Protein AF-A0A1V3WRN0-F1 (afdb_monomer)

Nearest PDB structures (foldseek):
  6uuj-assembly2_F  TM=9.733E-01  e=3.915E-22  Mycobacterium marinum M
  4rcl-assembly1_A  TM=9.307E-01  e=2.795E-20  Mycolicibacterium smegmatis MC2 155
  4l4w-assembly1_A  TM=9.655E-01  e=9.878E-20  Mycolicibacterium smegmatis MC2 155
  4rcl-assemb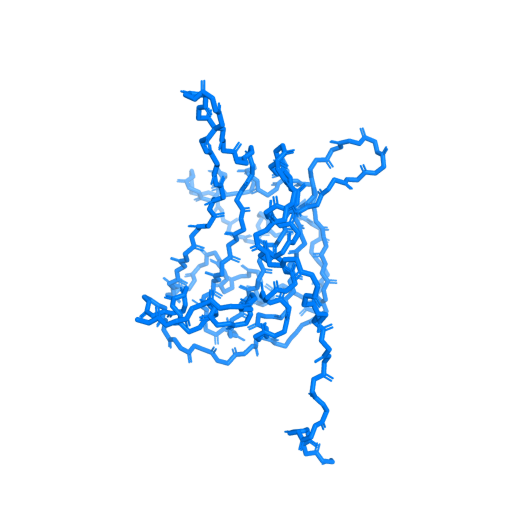ly2_B  TM=9.492E-01  e=1.334E-19  Mycolicibacterium smegmatis MC2 155
  4w4j-assembly2_B  TM=9.330E-01  e=6.763E-19  Mycolicibacterium smegmatis MC2 155

Solvent-accessible surface area (backbone atoms only — not comparable to full-atom values): 9434 Å² total; per-residue (Å²): 136,88,74,81,49,60,58,60,47,47,65,63,71,43,66,88,40,79,77,46,59,54,26,86,56,68,69,48,71,45,50,38,70,55,54,53,52,42,53,50,41,47,76,74,65,48,61,65,68,66,45,46,63,73,65,67,62,56,78,74,33,43,66,50,54,47,19,68,75,74,46,78,61,34,69,46,79,45,69,45,70,52,72,57,98,86,46,75,48,64,40,97,62,53,36,34,44,36,25,24,82,59,18,12,35,26,36,37,67,45,71,46,99,88,66,49,53,28,34,33,42,36,48,35,37,66,64,54,49,22,51,46,51,52,56,50,40,43,66,38,99,78,39,65,94,53,83,91,70,74,95,68,89,81,72,90,81,69,84,132

Mean predicted aligned error: 5.58 Å

Foldseek 3Di:
DDDQALLVCLCVQCVQFPPFAWFDFDKDKDFVVLVVVLLVCVVVPHDNVVSVVSRVDDPRCVVVVCQQRPFDKDKDWAKDWDADPNDIDIQPGTWMWMQGPRTIWTWAWDADPVRTIMTMIGTPDSLVSSVSVLVNCCSYPVRGPNPPDDSDDDPPPDDD

Organism: Mycobacterium kansasii (NCBI:txid1768)

Structure (mmCIF, N/CA/C/O backbone):
data_AF-A0A1V3WRN0-F1
#
_entry.id   AF-A0A1V3WRN0-F1
#
loop_
_atom_site.group_PDB
_atom_site.id
_atom_site.type_symbol
_atom_site.label_atom_id
_atom_site.label_alt_id
_atom_site.label_comp_id
_atom_site.label_asym_id
_atom_site.label_entity_id
_atom_site.label_seq_id
_atom_site.pdbx_PDB_ins_code
_atom_site.Cartn_x
_atom_site.Cartn_y
_atom_site.Cartn_z
_atom_site.occupancy
_atom_site.B_iso_or_equiv
_atom_site.auth_seq_id
_atom_site.auth_comp_id
_atom_site.auth_asym_id
_atom_site.auth_atom_id
_atom_site.pdbx_PDB_model_num
ATOM 1 N N . MET A 1 1 ? 9.260 -21.293 -9.176 1.00 65.94 1 MET A N 1
ATOM 2 C CA . MET A 1 1 ? 7.969 -20.592 -9.292 1.00 65.94 1 MET A CA 1
ATOM 3 C C . MET A 1 1 ? 8.023 -19.844 -10.601 1.00 65.94 1 MET A C 1
ATOM 5 O O . MET A 1 1 ? 9.020 -19.168 -10.816 1.00 65.94 1 MET A O 1
ATOM 9 N N . ASP A 1 2 ? 7.042 -20.056 -11.468 1.00 82.06 2 ASP A N 1
ATOM 10 C CA . ASP A 1 2 ? 6.920 -19.325 -12.729 1.00 82.06 2 ASP A CA 1
ATOM 11 C C . ASP A 1 2 ? 6.005 -18.117 -12.477 1.00 82.06 2 ASP A C 1
ATOM 13 O O . ASP A 1 2 ? 4.961 -18.280 -11.842 1.00 82.06 2 ASP A O 1
ATOM 17 N N . ILE A 1 3 ? 6.449 -16.914 -12.842 1.00 86.12 3 ILE A N 1
ATOM 18 C CA . ILE A 1 3 ? 5.723 -15.653 -12.625 1.00 86.12 3 ILE A CA 1
ATOM 19 C C . ILE A 1 3 ? 5.683 -14.940 -13.969 1.00 86.12 3 ILE A C 1
ATOM 21 O O . ILE A 1 3 ? 6.638 -14.273 -14.357 1.00 86.12 3 ILE A O 1
ATOM 25 N N . ASP A 1 4 ? 4.571 -15.104 -14.670 1.00 87.44 4 ASP A N 1
ATOM 26 C CA . ASP A 1 4 ? 4.334 -14.615 -16.028 1.00 87.44 4 ASP A CA 1
ATOM 27 C C . ASP A 1 4 ? 3.201 -13.571 -16.106 1.00 87.44 4 ASP A C 1
ATOM 29 O O . ASP A 1 4 ? 2.972 -12.985 -17.166 1.00 87.44 4 ASP A O 1
ATOM 33 N N . ASP A 1 5 ? 2.532 -13.298 -14.980 1.00 87.50 5 ASP A N 1
ATOM 34 C CA . ASP A 1 5 ? 1.444 -12.324 -14.826 1.00 87.50 5 ASP A CA 1
ATOM 35 C C . ASP A 1 5 ? 1.522 -11.606 -13.457 1.00 87.50 5 ASP A C 1
ATOM 37 O O . ASP A 1 5 ? 1.880 -12.236 -12.451 1.00 87.50 5 ASP A O 1
ATOM 41 N N . PRO A 1 6 ? 1.133 -10.315 -13.347 1.00 86.75 6 PRO A N 1
ATOM 42 C CA . PRO A 1 6 ? 1.139 -9.597 -12.069 1.00 86.75 6 PRO A CA 1
ATOM 43 C C . PRO A 1 6 ? 0.344 -10.281 -10.945 1.00 86.75 6 PRO A C 1
ATOM 45 O O . PRO A 1 6 ? 0.677 -10.125 -9.770 1.00 86.75 6 PRO A O 1
ATOM 48 N N . ARG A 1 7 ? -0.695 -11.070 -11.251 1.00 90.50 7 ARG A N 1
ATOM 49 C CA . ARG A 1 7 ? -1.462 -11.818 -10.237 1.00 90.50 7 ARG A CA 1
ATOM 50 C C . ARG A 1 7 ? -0.657 -12.931 -9.600 1.00 90.50 7 ARG A C 1
ATOM 52 O O . ARG A 1 7 ? -0.896 -13.231 -8.431 1.00 90.50 7 ARG A O 1
ATOM 59 N N . ALA A 1 8 ? 0.293 -13.519 -10.324 1.00 92.00 8 ALA A N 1
ATOM 60 C CA . ALA A 1 8 ? 1.160 -14.562 -9.788 1.00 92.00 8 ALA A CA 1
ATOM 61 C C . ALA A 1 8 ? 2.066 -14.032 -8.659 1.00 92.00 8 ALA A C 1
ATOM 63 O O . ALA A 1 8 ? 2.500 -14.807 -7.808 1.00 92.00 8 ALA A O 1
ATOM 64 N N . LEU A 1 9 ? 2.275 -12.709 -8.573 1.00 93.44 9 LEU A N 1
ATOM 65 C CA . LEU A 1 9 ? 2.979 -12.072 -7.456 1.00 93.44 9 LEU A CA 1
ATOM 66 C C . LEU A 1 9 ? 2.132 -11.984 -6.178 1.00 93.44 9 LEU A C 1
ATOM 68 O O . LEU A 1 9 ? 2.692 -11.949 -5.085 1.00 93.44 9 LEU A O 1
ATOM 72 N N . VAL A 1 10 ? 0.798 -11.968 -6.267 1.00 95.06 10 VAL A N 1
ATOM 73 C CA . VAL A 1 10 ? -0.073 -11.707 -5.104 1.00 95.06 10 VAL A CA 1
ATOM 74 C C . VAL A 1 10 ? 0.121 -12.731 -3.972 1.00 95.06 10 VAL A C 1
ATOM 76 O O . VAL A 1 10 ? 0.284 -12.302 -2.826 1.00 95.06 10 VAL A O 1
ATOM 79 N N . PRO A 1 11 ? 0.166 -14.058 -4.225 1.00 94.06 11 PRO A N 1
ATOM 8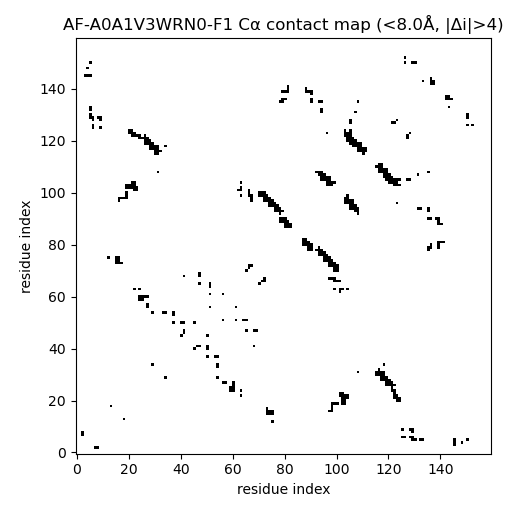0 C CA . PRO A 1 11 ? 0.438 -15.033 -3.168 1.00 94.06 11 PRO A CA 1
ATOM 81 C C . PRO A 1 11 ? 1.835 -14.880 -2.553 1.00 94.06 11 PRO A C 1
ATOM 83 O O . PRO A 1 11 ? 1.997 -15.085 -1.352 1.00 94.06 11 PRO A O 1
ATOM 86 N N . VAL A 1 12 ? 2.830 -14.488 -3.357 1.00 95.94 12 VAL A N 1
ATOM 87 C CA . VAL A 1 12 ? 4.217 -14.279 -2.907 1.00 95.94 12 VAL A CA 1
ATOM 88 C C . VAL A 1 12 ? 4.292 -13.095 -1.956 1.00 95.94 12 VAL A C 1
ATOM 90 O O . VAL A 1 12 ? 4.801 -13.220 -0.847 1.00 95.94 12 VAL A O 1
ATOM 93 N N . LEU A 1 13 ? 3.723 -11.961 -2.360 1.00 95.50 13 LEU A N 1
ATOM 94 C CA . LEU A 1 13 ? 3.690 -10.739 -1.557 1.00 95.50 13 LEU A CA 1
ATOM 95 C C . LEU A 1 13 ? 2.874 -10.922 -0.276 1.00 95.50 13 LEU A C 1
ATOM 97 O O . LEU A 1 13 ? 3.175 -10.327 0.755 1.00 95.50 13 LEU A O 1
ATOM 101 N N . GLY A 1 14 ? 1.850 -11.773 -0.332 1.00 95.12 14 GLY A N 1
ATOM 102 C CA . GLY A 1 14 ? 1.010 -12.084 0.810 1.00 95.12 14 GLY A CA 1
ATOM 103 C C . GLY A 1 14 ? 1.637 -13.036 1.826 1.00 95.12 14 GLY A C 1
ATOM 104 O O . GLY A 1 14 ? 1.103 -13.113 2.925 1.00 95.12 14 GLY A O 1
ATOM 105 N N . VAL A 1 15 ? 2.716 -13.767 1.517 1.00 96.19 15 VAL A N 1
ATOM 106 C CA . VAL A 1 15 ? 3.167 -14.912 2.339 1.00 96.19 15 VAL A CA 1
ATOM 107 C C . VAL A 1 15 ? 3.535 -14.539 3.782 1.00 96.19 15 VAL A C 1
ATOM 109 O O . VAL A 1 15 ? 3.307 -15.325 4.697 1.00 96.19 15 VAL A O 1
ATOM 112 N N . GLY A 1 16 ? 4.067 -13.332 3.995 1.00 95.56 16 GLY A N 1
ATOM 113 C CA . GLY A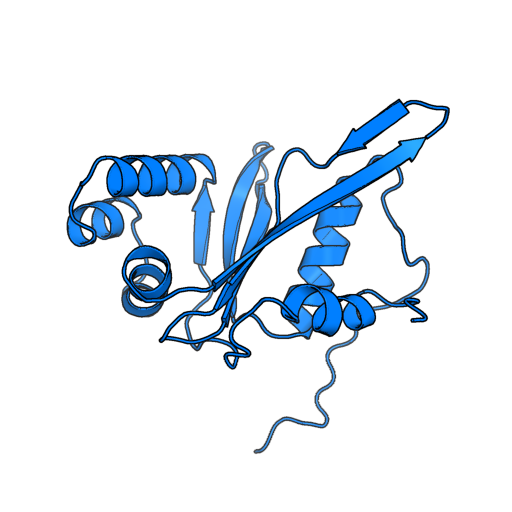 1 16 ? 4.436 -12.816 5.319 1.00 95.56 16 GLY A CA 1
ATOM 114 C C . GLY A 1 16 ? 3.284 -12.165 6.091 1.00 95.56 16 GLY A C 1
ATOM 115 O O . GLY A 1 16 ? 3.484 -11.720 7.220 1.00 95.56 16 GLY A O 1
ATOM 116 N N . LEU A 1 17 ? 2.094 -12.077 5.493 1.00 96.81 17 LEU A N 1
ATOM 117 C CA . LEU A 1 17 ? 0.929 -11.420 6.080 1.00 96.81 17 LEU A CA 1
ATOM 118 C C . LEU A 1 17 ? -0.004 -12.415 6.776 1.00 96.81 17 LEU A C 1
ATOM 120 O O . LEU A 1 17 ? 0.020 -13.623 6.536 1.00 96.81 17 LEU A O 1
ATOM 124 N N . SER A 1 18 ? -0.908 -11.880 7.592 1.00 96.06 18 SER A N 1
ATOM 125 C CA . SER A 1 18 ? -1.875 -12.636 8.398 1.00 96.06 18 SER A CA 1
ATOM 126 C C . SER A 1 18 ? -3.054 -13.247 7.615 1.00 96.06 18 SER A C 1
ATOM 128 O O . SER A 1 18 ? -4.025 -13.679 8.233 1.00 96.06 18 SER A O 1
ATOM 130 N N . GLN A 1 19 ? -2.994 -13.284 6.280 1.00 94.06 19 GLN A N 1
ATOM 131 C CA . GLN A 1 19 ? -4.029 -13.826 5.383 1.00 94.06 19 GLN A CA 1
ATOM 132 C C . GLN A 1 19 ? -5.446 -13.286 5.657 1.00 94.06 19 GLN A C 1
ATOM 134 O O . GLN A 1 19 ? -6.426 -14.034 5.644 1.00 94.06 19 GLN A O 1
ATOM 139 N N . ARG A 1 20 ? -5.582 -11.980 5.920 1.00 96.88 20 ARG A N 1
ATOM 140 C CA . ARG A 1 20 ? -6.899 -11.357 6.137 1.00 96.88 20 ARG A CA 1
ATOM 141 C C . ARG A 1 20 ? -7.685 -11.245 4.818 1.00 96.88 20 ARG A C 1
ATOM 143 O O . ARG A 1 20 ? -7.088 -10.975 3.774 1.00 96.88 20 ARG A O 1
ATOM 150 N N . PRO A 1 21 ? -9.025 -11.405 4.837 1.00 97.31 21 PRO A N 1
ATOM 151 C CA . PRO A 1 21 ? -9.853 -11.091 3.672 1.00 97.31 21 PRO A CA 1
ATOM 152 C C . PRO A 1 21 ? -9.823 -9.579 3.382 1.00 97.31 21 PRO A C 1
ATOM 154 O O . PRO A 1 21 ? -9.557 -8.807 4.306 1.00 97.31 21 PRO A O 1
ATOM 157 N N . PRO A 1 22 ? -10.136 -9.125 2.152 1.00 97.69 22 PRO A N 1
ATOM 158 C CA . PRO A 1 22 ? -10.215 -7.698 1.834 1.00 97.69 22 PRO A CA 1
ATOM 159 C C . PRO A 1 22 ? -11.146 -6.941 2.790 1.00 97.69 22 PRO A C 1
ATOM 161 O O . PRO A 1 22 ? -12.257 -7.399 3.072 1.00 97.69 22 PRO A O 1
ATOM 164 N N . ALA A 1 23 ? -10.691 -5.787 3.281 1.00 95.50 23 ALA A N 1
ATOM 165 C CA . ALA A 1 23 ? -11.504 -4.904 4.112 1.00 95.50 23 ALA A CA 1
ATOM 166 C C . ALA A 1 23 ? -12.701 -4.343 3.321 1.00 95.50 23 ALA A C 1
ATOM 168 O O . ALA A 1 23 ? -12.669 -4.260 2.093 1.00 95.50 23 ALA A O 1
ATOM 169 N N . ARG A 1 24 ? -13.766 -3.944 4.024 1.00 93.31 24 ARG A N 1
ATOM 170 C CA . ARG A 1 24 ? -14.978 -3.368 3.421 1.00 93.31 24 ARG A CA 1
ATOM 171 C C . ARG A 1 24 ? -15.121 -1.912 3.838 1.00 93.31 24 ARG A C 1
ATOM 173 O O . ARG A 1 24 ? -15.513 -1.639 4.966 1.00 93.31 24 ARG A O 1
ATOM 180 N N . PHE A 1 25 ? -14.787 -1.006 2.930 1.00 91.75 25 PHE A N 1
ATOM 181 C CA . PHE A 1 25 ? -14.893 0.436 3.116 1.00 91.75 25 PHE A CA 1
ATOM 182 C C . PHE A 1 25 ? -14.890 1.129 1.752 1.00 91.75 25 PHE A C 1
ATOM 184 O O . PHE A 1 25 ? -14.542 0.514 0.739 1.00 91.75 25 PHE A O 1
ATOM 191 N N . GLU A 1 26 ? -15.302 2.391 1.732 1.00 90.50 26 GLU A N 1
ATOM 192 C CA . GLU A 1 26 ? -15.191 3.235 0.547 1.00 90.50 26 GLU A CA 1
ATOM 193 C C .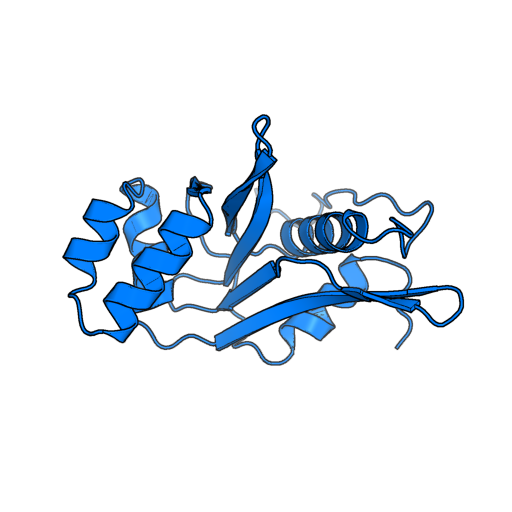 GLU A 1 26 ? -13.737 3.647 0.342 1.00 90.50 26 GLU A C 1
ATOM 195 O O . GLU A 1 26 ? -13.066 4.071 1.284 1.00 90.50 26 GLU A O 1
ATOM 200 N N . GLU A 1 27 ? -13.258 3.517 -0.894 1.00 92.38 27 GLU A N 1
ATOM 201 C CA . GLU A 1 27 ? -11.933 4.000 -1.264 1.00 92.38 27 GLU A CA 1
ATOM 202 C C . GLU A 1 27 ? -11.817 5.499 -0.977 1.00 92.38 27 GLU A C 1
ATOM 204 O O . GLU A 1 27 ? -12.735 6.277 -1.247 1.00 92.38 27 GLU A O 1
ATOM 209 N N . PHE A 1 28 ? -10.672 5.902 -0.439 1.00 91.00 28 PHE A N 1
ATOM 210 C CA . PHE A 1 28 ? -10.347 7.305 -0.235 1.00 91.00 28 PHE A CA 1
ATOM 211 C C . PHE A 1 28 ? -8.870 7.547 -0.529 1.00 91.00 28 PHE A C 1
ATOM 213 O O . PHE A 1 28 ? -8.038 6.639 -0.469 1.00 91.00 28 PHE A O 1
ATOM 220 N N . SER A 1 29 ? -8.538 8.800 -0.808 1.00 91.38 29 SER A N 1
ATOM 221 C CA . SER A 1 29 ? -7.180 9.214 -1.138 1.00 91.38 29 SER A CA 1
ATOM 222 C C . SER A 1 29 ? -6.750 10.385 -0.270 1.00 91.38 29 SER A C 1
ATOM 224 O O . SER A 1 29 ? -7.567 11.216 0.124 1.00 91.38 29 SER A O 1
ATOM 226 N N . MET A 1 30 ? -5.453 10.475 0.003 1.00 90.19 30 MET A N 1
ATOM 227 C CA . MET A 1 30 ? -4.851 11.629 0.665 1.00 90.19 30 MET A CA 1
ATOM 228 C C . MET A 1 30 ? -3.475 11.935 0.075 1.00 90.19 30 MET A C 1
ATOM 230 O O . MET A 1 30 ? -2.790 11.014 -0.376 1.00 90.19 30 MET A O 1
ATOM 234 N N . PRO A 1 31 ? -3.015 13.196 0.115 1.00 91.44 31 PRO A N 1
ATOM 235 C CA . PRO A 1 31 ? -1.640 13.513 -0.246 1.00 91.44 31 PRO A CA 1
ATOM 236 C C . PRO A 1 31 ? -0.657 12.689 0.593 1.00 91.44 31 PRO A C 1
ATOM 238 O O . PRO A 1 31 ? -0.786 12.602 1.816 1.00 91.44 31 PRO A O 1
ATOM 241 N N . MET A 1 32 ? 0.367 12.119 -0.035 1.00 90.06 32 MET A N 1
ATOM 242 C CA . MET A 1 32 ? 1.324 11.236 0.638 1.00 90.06 32 MET A CA 1
ATOM 243 C C . MET A 1 32 ? 2.050 11.952 1.786 1.00 90.06 32 MET A C 1
ATOM 245 O O . MET A 1 32 ? 2.258 11.378 2.853 1.00 90.06 32 MET A O 1
ATOM 249 N N . ARG A 1 33 ? 2.344 13.250 1.614 1.00 88.25 33 ARG A N 1
ATOM 250 C CA . ARG A 1 33 ? 2.910 14.113 2.667 1.00 88.25 33 ARG A CA 1
ATOM 251 C C . ARG A 1 33 ? 2.023 14.203 3.914 1.00 88.25 33 ARG A C 1
ATOM 253 O O . ARG A 1 33 ? 2.539 14.301 5.023 1.00 88.25 33 ARG A O 1
ATOM 260 N N . VAL A 1 34 ? 0.702 14.155 3.737 1.00 87.69 34 VAL A N 1
ATOM 261 C CA . VAL A 1 34 ? -0.273 14.192 4.834 1.00 87.69 34 VAL A CA 1
ATOM 262 C C . VAL A 1 34 ? -0.257 12.856 5.580 1.00 87.69 34 VAL A C 1
ATOM 264 O O . VAL A 1 34 ? -0.167 12.855 6.806 1.00 87.69 34 VAL A O 1
ATOM 267 N N . GLY A 1 35 ? -0.22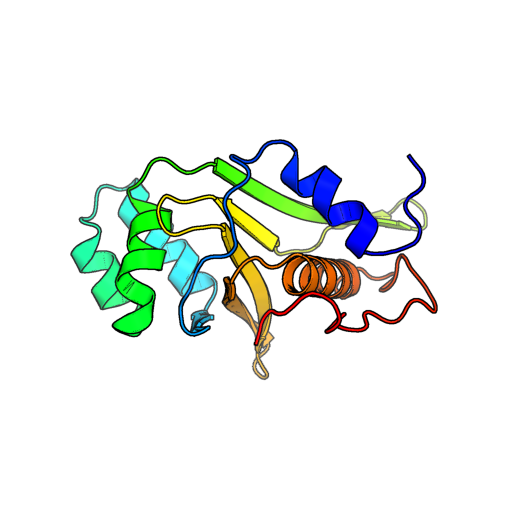3 11.732 4.856 1.00 85.00 35 GLY A N 1
ATOM 268 C CA . GLY A 1 35 ? -0.061 10.399 5.447 1.00 85.00 35 GLY A CA 1
ATOM 269 C C . GLY A 1 35 ? 1.255 10.237 6.216 1.00 85.00 35 GLY A C 1
ATOM 270 O O . GLY A 1 35 ? 1.252 9.781 7.357 1.00 85.00 35 GLY A O 1
ATOM 271 N N . ALA A 1 36 ? 2.374 10.694 5.645 1.00 86.50 36 ALA A N 1
ATOM 272 C CA . ALA A 1 36 ? 3.680 10.669 6.306 1.00 86.50 36 ALA A CA 1
ATOM 273 C C . ALA A 1 36 ? 3.690 11.501 7.600 1.00 86.50 36 ALA A C 1
ATOM 275 O O . ALA A 1 36 ? 4.216 11.060 8.622 1.00 86.50 36 ALA A O 1
ATOM 276 N N . ARG A 1 37 ? 3.062 12.685 7.582 1.00 86.94 37 ARG A N 1
ATOM 277 C CA . ARG A 1 37 ? 2.936 13.543 8.767 1.00 86.94 37 ARG A CA 1
ATOM 278 C C . ARG A 1 37 ? 2.045 12.923 9.842 1.00 86.94 37 ARG A C 1
ATOM 280 O O . ARG A 1 37 ? 2.336 13.072 11.026 1.00 86.94 37 ARG A O 1
ATOM 287 N N . ALA A 1 38 ? 0.967 12.249 9.449 1.00 84.94 38 ALA A N 1
ATOM 288 C CA . ALA A 1 38 ? 0.111 11.515 10.373 1.00 84.94 38 ALA A CA 1
ATOM 289 C C . ALA A 1 38 ? 0.864 10.362 11.047 1.00 84.94 38 ALA A C 1
ATOM 291 O O . ALA A 1 38 ? 0.833 10.255 12.271 1.00 84.94 38 ALA A O 1
ATOM 292 N N . ASP A 1 39 ? 1.607 9.564 10.279 1.00 83.75 39 ASP A N 1
ATOM 293 C CA . ASP A 1 39 ? 2.409 8.465 10.826 1.00 83.75 39 ASP A CA 1
ATOM 294 C C . ASP A 1 39 ? 3.527 8.974 11.754 1.00 83.75 39 ASP A C 1
ATOM 296 O O . ASP A 1 39 ? 3.749 8.418 12.827 1.00 83.75 39 ASP A O 1
ATOM 300 N N . GLU A 1 40 ? 4.180 10.091 11.411 1.00 88.25 40 GLU A N 1
ATOM 301 C CA . GLU A 1 40 ? 5.146 10.759 12.293 1.00 88.25 40 GLU A CA 1
ATOM 302 C C . GLU A 1 40 ? 4.511 11.180 13.628 1.00 88.25 40 GLU A C 1
ATOM 304 O O . GLU A 1 40 ? 5.054 10.863 14.686 1.00 88.25 40 GLU A O 1
ATOM 309 N N . ARG A 1 41 ? 3.342 11.838 13.599 1.00 88.81 41 ARG A N 1
ATOM 310 C CA . ARG A 1 41 ? 2.619 12.248 14.816 1.00 88.81 41 ARG A CA 1
ATOM 311 C C . ARG A 1 41 ? 2.264 11.055 15.700 1.00 88.81 41 ARG A C 1
ATOM 313 O O . ARG A 1 41 ? 2.476 11.123 16.909 1.00 88.81 41 ARG A O 1
ATOM 320 N N . LEU A 1 42 ? 1.770 9.969 15.105 1.00 85.69 42 LEU A N 1
ATOM 321 C CA . LEU A 1 42 ? 1.450 8.737 15.829 1.00 85.69 42 LEU A CA 1
ATOM 322 C C . LEU A 1 42 ? 2.700 8.131 16.473 1.00 85.69 42 LEU A C 1
ATOM 324 O O . LEU A 1 42 ? 2.681 7.791 17.654 1.00 85.69 42 LEU A O 1
ATOM 328 N N . ARG A 1 43 ? 3.819 8.074 15.739 1.00 83.94 43 ARG A N 1
ATOM 329 C CA . ARG A 1 43 ? 5.112 7.616 16.275 1.00 83.94 43 ARG A CA 1
ATOM 330 C C . ARG A 1 43 ? 5.648 8.517 17.391 1.00 83.94 43 ARG A C 1
ATOM 332 O O . ARG A 1 43 ? 6.332 8.027 18.282 1.00 83.94 43 ARG A O 1
ATOM 339 N N . SER A 1 44 ? 5.326 9.811 17.372 1.00 89.69 44 SER A N 1
ATOM 340 C CA . SER A 1 44 ? 5.637 10.761 18.450 1.00 89.69 44 SER A CA 1
ATOM 341 C C . SER A 1 44 ? 4.667 10.709 19.641 1.00 89.69 4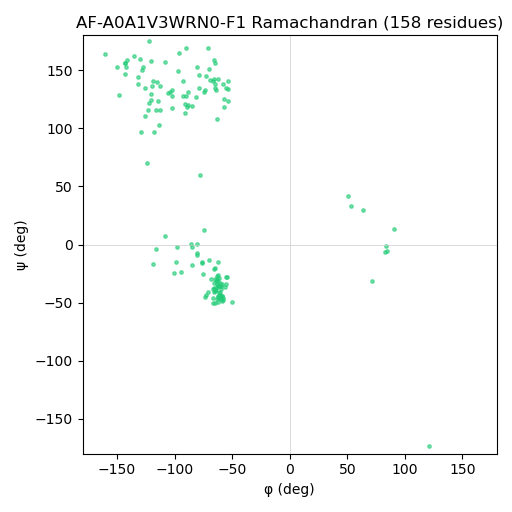4 SER A C 1
ATOM 343 O O . SER A 1 44 ? 4.853 11.465 20.591 1.00 89.69 44 SER A O 1
ATOM 345 N N . GLY A 1 45 ? 3.657 9.832 19.622 1.00 87.69 45 GLY A N 1
ATOM 346 C CA . GLY A 1 45 ? 2.727 9.628 20.736 1.00 87.69 45 GLY A CA 1
ATOM 347 C C . GLY A 1 45 ? 1.467 10.496 20.705 1.00 87.69 45 GLY A C 1
ATOM 348 O O . GLY A 1 45 ? 0.767 10.563 21.714 1.00 87.69 45 GLY A O 1
ATOM 349 N N . ALA A 1 46 ? 1.160 11.155 19.582 1.00 88.38 46 ALA A N 1
ATOM 350 C CA . ALA A 1 46 ? -0.123 11.836 19.425 1.00 88.38 46 ALA A CA 1
ATOM 351 C C . ALA A 1 46 ? -1.284 10.824 19.492 1.00 88.38 46 ALA A C 1
ATOM 353 O O . ALA A 1 46 ? -1.154 9.711 18.965 1.00 88.38 46 ALA A O 1
ATOM 354 N N . PRO A 1 47 ? -2.426 11.184 20.102 1.00 88.69 47 PRO A N 1
ATOM 355 C CA . PRO A 1 47 ? -3.583 10.304 20.140 1.00 88.69 47 PRO A CA 1
ATOM 356 C C . PRO A 1 47 ? -4.152 10.106 18.730 1.00 88.69 47 PRO A C 1
ATOM 358 O O . PRO A 1 47 ? -4.220 11.031 17.919 1.00 88.69 47 PRO A O 1
ATOM 361 N N . LEU A 1 48 ? -4.578 8.876 18.441 1.00 84.75 48 LEU A N 1
ATOM 362 C CA . LEU A 1 48 ? -5.057 8.484 17.116 1.00 84.75 48 LEU A CA 1
ATOM 363 C C . LEU A 1 48 ? -6.263 9.311 16.651 1.00 84.75 48 LEU A C 1
ATOM 365 O O . LEU A 1 48 ? -6.325 9.682 15.484 1.00 84.75 48 LEU A O 1
ATOM 369 N N . GLU A 1 49 ? -7.179 9.647 17.557 1.00 84.38 49 GLU A N 1
ATOM 370 C CA . GLU A 1 49 ? -8.366 10.456 17.256 1.00 84.38 49 GLU A CA 1
ATOM 371 C C . GLU A 1 49 ? -8.000 11.834 16.675 1.00 84.38 49 GLU A C 1
ATOM 373 O O . GLU A 1 49 ? -8.504 12.209 15.617 1.00 84.38 49 GLU A O 1
ATOM 378 N N . GLU A 1 50 ? -7.027 12.533 17.272 1.00 84.75 50 GLU A N 1
ATOM 379 C CA . GLU A 1 50 ? -6.540 13.825 16.759 1.00 84.75 50 GLU A CA 1
ATOM 380 C C . GLU A 1 50 ? -5.910 13.698 15.366 1.00 84.75 50 GLU A C 1
ATOM 382 O O . GLU A 1 50 ? -6.021 14.596 14.525 1.00 84.75 50 GLU A O 1
ATOM 387 N N . VAL A 1 51 ? -5.230 12.579 15.104 1.00 84.50 51 VAL A N 1
ATOM 388 C CA . VAL A 1 51 ? -4.618 12.318 13.800 1.00 84.50 51 VAL A CA 1
ATOM 389 C C . VAL A 1 51 ? -5.690 12.030 12.750 1.00 84.50 51 VAL A C 1
ATOM 391 O O . VAL A 1 51 ? -5.593 12.542 11.639 1.00 84.50 51 VAL A O 1
ATOM 394 N 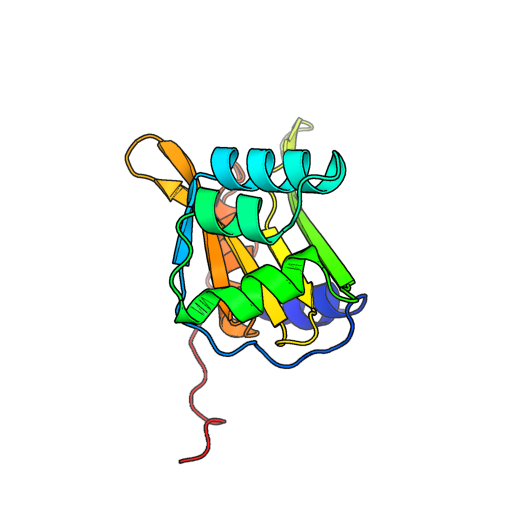N . LEU A 1 52 ? -6.736 11.276 13.086 1.00 82.31 52 LEU A N 1
ATOM 395 C CA . LEU A 1 52 ? -7.833 10.968 12.163 1.00 82.31 52 LEU A CA 1
ATOM 396 C C . LEU A 1 52 ? -8.644 12.203 11.778 1.00 82.31 52 LEU A C 1
ATOM 398 O O . LEU A 1 52 ? -8.987 12.360 10.604 1.00 82.31 52 LEU A O 1
ATOM 402 N N . ASP A 1 53 ? -8.914 13.090 12.734 1.00 81.50 53 ASP A N 1
ATOM 403 C CA . ASP A 1 53 ? -9.596 14.353 12.455 1.00 81.50 53 ASP A CA 1
ATOM 404 C C . ASP A 1 53 ? -8.734 15.273 11.577 1.00 81.50 53 ASP A C 1
ATOM 406 O O . ASP A 1 53 ? -9.246 15.892 10.643 1.00 81.50 53 ASP A O 1
ATOM 410 N N . TYR A 1 54 ? -7.413 15.292 11.789 1.00 78.00 54 TYR A N 1
ATOM 411 C CA . TYR A 1 54 ? -6.472 15.998 10.911 1.00 78.00 54 TYR A CA 1
ATOM 412 C C . TYR A 1 54 ? -6.467 15.453 9.472 1.00 78.00 54 TYR A C 1
ATOM 414 O O . TYR A 1 54 ? -6.305 16.221 8.524 1.00 78.00 54 TYR A O 1
ATOM 422 N N . LEU A 1 55 ? -6.638 14.140 9.300 1.00 79.38 55 LEU A N 1
ATOM 423 C CA . LEU A 1 55 ? -6.605 13.474 7.997 1.00 79.38 55 LEU A CA 1
ATOM 424 C C . LEU A 1 55 ? -7.881 13.680 7.160 1.00 79.38 55 LEU A C 1
ATOM 426 O O . LEU A 1 55 ? -7.859 13.391 5.965 1.00 79.38 55 LEU A O 1
ATOM 430 N N . GLY A 1 56 ? -8.983 14.153 7.755 1.00 77.81 56 GLY A N 1
ATOM 431 C CA . GLY A 1 56 ? -10.244 14.373 7.035 1.00 77.81 56 GLY A CA 1
ATOM 432 C C . GLY A 1 56 ? -10.869 13.090 6.470 1.00 77.81 56 GLY A C 1
ATOM 433 O O . GLY A 1 56 ? -11.531 13.129 5.435 1.00 77.81 56 GLY A O 1
ATOM 434 N N . ILE A 1 57 ? -10.638 11.945 7.125 1.00 81.56 57 ILE A N 1
ATOM 435 C CA . ILE A 1 57 ? -11.100 10.627 6.665 1.00 81.56 57 ILE A CA 1
ATOM 436 C C . ILE A 1 57 ? -12.638 10.556 6.667 1.00 81.56 57 ILE A C 1
ATOM 438 O O . ILE A 1 57 ? -13.254 10.910 7.684 1.00 81.56 57 ILE A O 1
ATOM 442 N N . PRO A 1 58 ? -13.274 10.029 5.598 1.00 80.31 58 PRO A N 1
ATOM 443 C CA . PRO A 1 58 ? -14.706 9.746 5.596 1.00 80.31 58 PRO A CA 1
ATOM 444 C C . PRO A 1 58 ? -15.109 8.863 6.780 1.00 80.31 58 PRO A C 1
ATOM 446 O O . PRO A 1 58 ? -14.411 7.908 7.118 1.00 80.31 58 PRO A O 1
ATOM 449 N N . THR A 1 59 ? -16.262 9.123 7.400 1.00 81.94 59 THR A N 1
ATOM 450 C CA . THR A 1 59 ? -16.726 8.343 8.563 1.00 81.94 59 THR A CA 1
ATOM 451 C C . THR A 1 59 ? -16.790 6.837 8.274 1.00 81.94 59 THR A C 1
ATOM 453 O O . THR A 1 59 ? -16.464 6.041 9.151 1.00 81.94 59 THR A O 1
ATOM 456 N N . SER A 1 60 ? -17.124 6.445 7.037 1.00 79.50 60 SER A N 1
ATOM 457 C CA . SER A 1 60 ? -17.150 5.052 6.562 1.00 79.50 60 SER A CA 1
ATOM 458 C C . SER A 1 60 ? -15.773 4.369 6.587 1.00 79.50 60 SER A C 1
ATOM 460 O O . SER A 1 60 ? -15.698 3.152 6.749 1.00 79.50 60 SER A O 1
ATOM 462 N N . ALA A 1 61 ? -14.683 5.132 6.470 1.00 85.44 61 ALA A N 1
ATOM 463 C CA . ALA A 1 61 ? -13.314 4.627 6.429 1.00 85.44 61 ALA A CA 1
ATOM 464 C C . ALA A 1 61 ? -12.581 4.716 7.780 1.00 85.44 61 ALA A C 1
ATOM 466 O O . ALA A 1 61 ? -11.567 4.037 7.958 1.00 85.44 61 ALA A O 1
ATOM 467 N N . ARG A 1 62 ? -13.094 5.489 8.753 1.00 88.06 62 ARG A N 1
ATOM 468 C CA . ARG A 1 62 ? -12.460 5.671 10.076 1.00 88.06 62 ARG A CA 1
ATOM 469 C C . ARG A 1 62 ? -12.084 4.348 10.763 1.00 88.06 62 ARG A C 1
ATOM 471 O O . ARG A 1 62 ? -10.910 4.214 11.100 1.00 88.06 62 ARG A O 1
ATOM 478 N N . PRO A 1 63 ? -12.966 3.330 10.869 1.00 88.06 63 PRO A N 1
ATOM 479 C CA . PRO A 1 63 ? -12.607 2.075 11.538 1.00 88.06 63 PRO A CA 1
ATOM 480 C C . PRO A 1 63 ? -11.462 1.320 10.849 1.00 88.06 63 PRO A C 1
ATOM 482 O O . PRO A 1 63 ? -10.675 0.634 11.499 1.00 88.06 63 PRO A O 1
ATOM 485 N N . VAL A 1 64 ? -11.351 1.440 9.521 1.00 86.12 64 VAL A N 1
ATOM 486 C CA . VAL A 1 64 ? -10.273 0.805 8.751 1.00 86.12 64 VAL A CA 1
ATOM 487 C C . VAL A 1 64 ? -8.955 1.533 8.981 1.00 86.12 64 VAL A C 1
ATOM 489 O O . VAL A 1 64 ? -7.944 0.885 9.239 1.00 86.12 64 VAL A O 1
ATOM 492 N N . VAL A 1 65 ? -8.958 2.867 8.947 1.00 84.50 65 VAL A N 1
ATOM 493 C CA . VAL A 1 65 ? -7.757 3.671 9.219 1.00 84.50 65 VAL A CA 1
ATOM 494 C C . VAL A 1 65 ? -7.295 3.491 10.666 1.00 84.50 65 VAL A C 1
ATOM 496 O O . VAL A 1 65 ? -6.105 3.313 10.917 1.00 84.50 65 VAL A O 1
ATOM 499 N N . GLU A 1 66 ? -8.222 3.429 11.619 1.00 88.56 66 GLU A N 1
ATOM 500 C CA . GLU A 1 66 ? -7.913 3.111 13.014 1.00 88.56 66 GLU A CA 1
ATOM 501 C C . GLU A 1 66 ? -7.219 1.757 13.155 1.00 88.56 66 GLU A C 1
ATOM 503 O O . GLU A 1 66 ? -6.180 1.654 13.814 1.00 88.56 66 GLU A O 1
ATOM 508 N N . ALA A 1 67 ? -7.758 0.728 12.494 1.00 88.31 67 ALA A N 1
ATOM 509 C CA . ALA A 1 67 ? -7.196 -0.616 12.502 1.00 88.31 67 ALA A CA 1
ATOM 510 C C . ALA A 1 67 ? -5.820 -0.677 11.823 1.00 88.31 67 ALA A C 1
ATOM 512 O O . ALA A 1 67 ? -4.981 -1.486 12.223 1.00 88.31 67 ALA A O 1
ATOM 513 N N . VAL A 1 68 ? -5.567 0.194 10.838 1.00 85.44 68 VAL A N 1
ATOM 514 C CA . VAL A 1 68 ? -4.236 0.368 10.253 1.00 85.44 68 VAL A CA 1
ATOM 515 C C . VAL A 1 68 ? -3.264 0.913 11.291 1.00 85.44 68 VAL A C 1
ATOM 517 O O . VAL A 1 68 ? -2.142 0.439 11.293 1.00 85.44 68 VAL A O 1
ATOM 520 N N . PHE A 1 69 ? -3.630 1.839 12.181 1.00 79.94 69 PHE A N 1
ATOM 521 C CA . PHE A 1 69 ? -2.664 2.529 13.056 1.00 79.94 69 PHE A CA 1
ATOM 522 C C . PHE A 1 69 ? -2.556 2.031 14.507 1.00 79.94 69 PHE A C 1
ATOM 524 O O . PHE A 1 69 ? -1.512 2.233 15.121 1.00 79.94 69 PHE A O 1
ATOM 531 N N . SER A 1 70 ? -3.587 1.392 15.067 1.00 77.94 70 SER A N 1
ATOM 532 C CA . SER A 1 70 ? -3.642 1.038 16.505 1.00 77.94 70 SER A CA 1
ATOM 533 C C . SER A 1 70 ? -3.745 -0.455 16.815 1.00 77.94 70 SER A C 1
ATOM 535 O O . SER A 1 70 ? -3.503 -0.867 17.949 1.00 77.94 70 SER A O 1
ATOM 537 N N . GLY A 1 71 ? -4.123 -1.273 15.834 1.00 74.19 71 GLY A N 1
ATOM 538 C CA . GLY A 1 71 ? -4.357 -2.700 16.033 1.00 74.19 71 GLY A CA 1
ATOM 539 C C . GLY A 1 71 ? -3.116 -3.568 15.805 1.00 74.19 71 GLY A C 1
ATOM 540 O O . GLY A 1 71 ? -2.122 -3.109 15.235 1.00 74.19 71 GLY A O 1
ATOM 541 N N . PRO A 1 72 ? -3.177 -4.863 16.175 1.00 85.75 72 PRO A N 1
ATOM 542 C CA . PRO A 1 72 ? -2.239 -5.839 15.641 1.00 85.75 72 PRO A CA 1
ATOM 543 C C . PRO A 1 72 ? -2.347 -5.824 14.112 1.00 85.75 72 PRO A C 1
ATOM 545 O O . PRO A 1 72 ? -3.412 -6.094 13.550 1.00 85.75 72 PRO A O 1
ATOM 548 N N . ARG A 1 73 ? -1.239 -5.487 13.453 1.00 92.25 73 ARG A N 1
ATOM 549 C CA . ARG A 1 73 ? -1.135 -5.409 11.997 1.00 92.25 73 ARG A CA 1
ATOM 550 C C . ARG A 1 73 ? 0.106 -6.143 11.516 1.00 92.25 73 ARG A C 1
ATOM 552 O O . ARG A 1 73 ? 1.150 -6.086 12.164 1.00 92.25 73 ARG A O 1
ATOM 559 N N . SER A 1 74 ? -0.002 -6.787 10.365 1.00 95.00 74 SER A N 1
ATOM 560 C CA . SER A 1 74 ? 1.154 -7.183 9.561 1.00 95.00 74 SER A CA 1
ATOM 561 C C . SER A 1 74 ? 1.092 -6.416 8.252 1.00 95.00 74 SER A C 1
ATOM 563 O O . SER A 1 74 ? 0.012 -6.191 7.708 1.00 95.00 74 SER A O 1
ATOM 565 N N . TYR A 1 75 ? 2.235 -5.955 7.765 1.00 95.88 75 TYR A N 1
ATOM 566 C CA . TYR A 1 75 ? 2.288 -5.232 6.506 1.00 95.88 75 TYR A CA 1
ATOM 567 C C . TYR A 1 75 ? 3.548 -5.581 5.733 1.00 95.88 75 TYR A C 1
ATOM 569 O O . TYR A 1 75 ? 4.545 -6.019 6.305 1.00 95.88 75 TYR A O 1
ATOM 577 N N . VAL A 1 76 ? 3.470 -5.385 4.424 1.00 97.88 76 VAL A N 1
ATOM 578 C CA . VAL A 1 76 ? 4.607 -5.433 3.512 1.00 97.88 76 VAL A CA 1
ATOM 579 C C . VAL A 1 76 ? 4.641 -4.124 2.739 1.00 97.88 76 VAL A C 1
ATOM 581 O O . VAL A 1 76 ? 3.605 -3.647 2.272 1.00 97.88 76 VAL A O 1
ATOM 584 N N . GLU A 1 77 ? 5.831 -3.545 2.630 1.00 97.06 77 GLU A N 1
ATOM 585 C CA . GLU A 1 77 ? 6.123 -2.421 1.746 1.00 97.06 77 GLU A CA 1
ATOM 586 C C . GLU A 1 77 ? 6.857 -2.949 0.518 1.00 97.06 77 GLU A C 1
ATOM 588 O O . GLU A 1 77 ? 7.772 -3.767 0.622 1.00 97.06 77 GLU A O 1
ATOM 593 N N . ILE A 1 78 ? 6.413 -2.515 -0.654 1.00 97.81 78 ILE A N 1
ATOM 594 C CA . ILE A 1 78 ? 6.834 -3.044 -1.944 1.00 97.81 78 ILE A CA 1
ATOM 595 C C . ILE A 1 78 ? 7.403 -1.885 -2.750 1.00 97.81 78 ILE A C 1
ATOM 597 O O . ILE A 1 78 ? 6.705 -0.909 -3.024 1.00 97.81 78 ILE A O 1
ATOM 601 N N . VAL A 1 79 ? 8.662 -2.020 -3.151 1.00 97.50 79 VAL A N 1
ATOM 602 C CA . VAL A 1 79 ? 9.381 -1.090 -4.028 1.00 97.50 79 VAL A CA 1
ATOM 603 C C . VAL A 1 79 ? 9.793 -1.863 -5.273 1.00 97.50 79 VAL A C 1
ATOM 605 O O . VAL A 1 79 ? 10.253 -3.002 -5.167 1.00 97.50 79 VAL A O 1
ATOM 608 N N . ALA A 1 80 ? 9.627 -1.262 -6.448 1.00 96.00 80 ALA A N 1
ATOM 609 C CA . ALA A 1 80 ? 10.105 -1.852 -7.692 1.00 96.00 80 ALA A CA 1
ATOM 610 C C . ALA A 1 80 ? 11.469 -1.255 -8.057 1.00 96.00 80 ALA A C 1
ATOM 612 O O . ALA A 1 80 ? 11.756 -0.099 -7.741 1.00 96.00 80 ALA A O 1
ATOM 613 N N . GLY A 1 81 ? 12.313 -2.032 -8.732 1.00 95.50 81 GLY A N 1
ATOM 614 C CA . GLY A 1 81 ? 13.592 -1.550 -9.240 1.00 95.50 81 GLY A CA 1
ATOM 615 C C . GLY A 1 81 ? 14.024 -2.270 -10.509 1.00 95.50 81 GLY A C 1
ATOM 616 O O . GLY A 1 81 ? 13.640 -3.414 -10.738 1.00 95.50 81 GLY A O 1
ATOM 617 N N . CYS A 1 82 ? 14.817 -1.595 -11.331 1.00 94.94 82 CYS A N 1
ATOM 618 C CA . CYS A 1 82 ? 15.431 -2.146 -12.535 1.00 94.94 82 CYS A CA 1
ATOM 619 C C . CYS A 1 82 ? 16.935 -1.853 -12.551 1.00 94.94 82 CYS A C 1
ATOM 621 O O . CYS A 1 82 ? 17.421 -0.944 -11.872 1.00 94.94 82 CYS A O 1
ATOM 623 N N . ASN A 1 83 ? 17.673 -2.630 -13.340 1.00 92.88 83 ASN A N 1
ATOM 624 C CA . ASN A 1 83 ? 19.075 -2.376 -13.640 1.00 92.88 83 ASN A CA 1
ATOM 625 C C . ASN A 1 83 ? 19.243 -2.345 -15.156 1.00 92.88 83 ASN A C 1
ATOM 627 O O . ASN A 1 83 ? 19.151 -3.384 -15.810 1.00 92.88 83 ASN A O 1
ATOM 631 N N . ARG A 1 84 ? 19.515 -1.153 -15.684 1.00 87.44 84 ARG A N 1
ATOM 632 C CA . ARG A 1 84 ? 19.701 -0.916 -17.110 1.00 87.44 84 ARG A CA 1
ATOM 633 C C . ARG A 1 84 ? 21.080 -0.348 -17.358 1.00 87.44 84 ARG A C 1
ATOM 635 O O . ARG A 1 84 ? 21.434 0.684 -16.796 1.00 87.44 84 ARG A O 1
ATOM 642 N N . ASP A 1 85 ? 21.849 -1.008 -18.218 1.00 90.31 85 ASP A N 1
ATOM 643 C CA . ASP A 1 85 ? 23.187 -0.553 -18.610 1.00 90.31 85 ASP A CA 1
ATOM 644 C C . ASP A 1 85 ? 24.100 -0.281 -17.387 1.00 90.31 85 ASP A C 1
ATOM 646 O O . ASP A 1 85 ? 24.936 0.622 -17.388 1.00 90.31 85 ASP A O 1
ATOM 650 N N . GLY A 1 86 ? 23.912 -1.054 -16.307 1.00 91.94 86 GLY A N 1
ATOM 651 C CA . GLY A 1 86 ? 24.629 -0.913 -15.034 1.00 91.94 86 GLY A CA 1
ATOM 652 C C . GLY A 1 86 ? 24.063 0.149 -14.081 1.00 91.94 86 GLY A C 1
ATOM 653 O O . GLY A 1 86 ? 24.514 0.240 -12.936 1.00 91.94 86 GLY A O 1
ATOM 654 N N . GLN A 1 87 ? 23.074 0.935 -14.509 1.00 92.75 87 GLN A N 1
ATOM 655 C CA . GLN A 1 87 ? 22.382 1.903 -13.665 1.00 92.75 87 GLN A CA 1
ATOM 656 C C . GLN A 1 87 ? 21.202 1.254 -12.950 1.00 92.75 87 GLN A C 1
ATOM 658 O O . GLN A 1 87 ? 20.257 0.769 -13.571 1.00 92.75 87 GLN A O 1
ATOM 663 N N . HIS A 1 88 ? 21.251 1.288 -11.621 1.00 94.31 88 HIS A N 1
ATOM 664 C CA . HIS A 1 88 ? 20.169 0.814 -10.770 1.00 94.31 88 HIS A CA 1
ATOM 665 C C . HIS A 1 88 ? 19.188 1.957 -10.520 1.00 94.31 88 HIS A C 1
ATOM 667 O O . HIS A 1 88 ? 19.590 3.063 -10.162 1.00 94.31 88 HIS A O 1
ATOM 673 N N . THR A 1 89 ? 17.899 1.698 -10.706 1.00 95.31 89 THR A N 1
ATOM 674 C CA . THR A 1 89 ? 16.821 2.653 -10.430 1.00 95.31 89 THR A CA 1
ATOM 675 C C . THR A 1 89 ? 15.740 1.957 -9.626 1.00 95.31 89 THR A C 1
ATOM 677 O O . THR A 1 89 ? 15.395 0.816 -9.920 1.00 95.31 89 THR A O 1
ATOM 680 N N . THR A 1 90 ? 15.199 2.640 -8.623 1.00 96.25 90 THR A N 1
ATOM 681 C CA . THR A 1 90 ? 14.050 2.188 -7.832 1.00 96.25 90 THR A CA 1
ATOM 682 C C . THR A 1 90 ? 12.921 3.197 -7.943 1.00 96.25 90 THR A C 1
ATOM 684 O O . THR A 1 90 ? 13.163 4.364 -8.242 1.00 96.25 90 THR A O 1
ATOM 687 N N . THR A 1 91 ? 11.689 2.772 -7.684 1.00 94.44 91 THR A N 1
ATOM 688 C CA . THR A 1 91 ? 10.569 3.704 -7.551 1.00 94.44 91 THR A CA 1
ATOM 689 C C . THR A 1 91 ? 10.771 4.610 -6.334 1.00 94.44 91 THR A C 1
ATOM 691 O O . THR A 1 91 ? 11.171 4.141 -5.271 1.00 94.44 91 THR A O 1
ATOM 694 N N . ASP A 1 92 ? 10.462 5.904 -6.473 1.00 90.69 92 ASP A N 1
ATOM 695 C CA . ASP A 1 92 ? 10.565 6.889 -5.375 1.00 90.69 92 ASP A CA 1
ATOM 696 C C . ASP A 1 92 ? 9.574 6.615 -4.232 1.00 90.69 92 ASP A C 1
ATOM 698 O O . ASP A 1 92 ? 9.729 7.101 -3.112 1.00 90.69 92 ASP A O 1
ATOM 702 N N . VAL A 1 93 ? 8.518 5.864 -4.540 1.00 92.56 93 VAL A N 1
ATOM 703 C CA . VAL A 1 93 ? 7.413 5.526 -3.647 1.00 92.56 93 VAL A CA 1
ATOM 704 C C . VAL A 1 93 ? 7.196 4.020 -3.630 1.00 92.56 93 VAL A C 1
ATOM 706 O O . VAL A 1 93 ? 7.499 3.323 -4.604 1.00 92.56 93 VAL A O 1
ATOM 709 N N . GLY A 1 94 ? 6.659 3.532 -2.515 1.00 94.88 94 GLY A N 1
ATOM 710 C CA . GLY A 1 94 ? 6.266 2.140 -2.340 1.00 94.88 94 GLY A CA 1
ATOM 711 C C . GLY A 1 94 ? 4.750 1.956 -2.318 1.00 94.88 94 GLY A C 1
ATOM 712 O O . GLY A 1 94 ? 3.994 2.875 -2.003 1.00 94.88 94 GLY A O 1
ATOM 713 N N . LEU A 1 95 ? 4.328 0.739 -2.642 1.00 96.12 95 LEU A N 1
ATOM 714 C CA . LEU A 1 95 ? 2.988 0.201 -2.408 1.00 96.12 95 LEU A CA 1
ATOM 715 C C . LEU A 1 95 ? 2.984 -0.535 -1.064 1.00 96.12 95 LEU A C 1
ATOM 717 O O . LEU A 1 95 ? 3.924 -1.278 -0.786 1.00 96.12 95 LEU A O 1
ATOM 721 N N . SER A 1 96 ? 1.920 -0.421 -0.271 1.00 96.75 96 SER A N 1
ATOM 722 C CA . SER A 1 96 ? 1.782 -1.206 0.965 1.00 96.75 96 SER A CA 1
ATOM 723 C C . SER A 1 96 ? 0.556 -2.112 0.934 1.00 96.75 96 SER A C 1
ATOM 725 O O . SER A 1 96 ? -0.522 -1.709 0.494 1.00 96.75 96 SER A O 1
ATOM 727 N N . ILE A 1 97 ? 0.702 -3.329 1.456 1.00 97.88 97 ILE A N 1
ATOM 728 C CA . ILE A 1 97 ? -0.418 -4.223 1.777 1.00 97.88 97 ILE A CA 1
ATOM 729 C C . ILE A 1 97 ? -0.436 -4.387 3.292 1.00 97.88 97 ILE A C 1
ATOM 731 O O . ILE A 1 97 ? 0.567 -4.800 3.872 1.00 97.88 97 ILE A O 1
ATOM 735 N N . VAL A 1 98 ? -1.560 -4.061 3.926 1.00 97.19 98 VAL A N 1
ATOM 736 C CA . VAL A 1 98 ? -1.704 -4.043 5.386 1.00 97.19 98 VAL A CA 1
ATOM 737 C C . VAL A 1 98 ? -2.848 -4.961 5.795 1.00 97.19 98 VAL A C 1
ATOM 739 O O . VAL A 1 98 ? -4.010 -4.701 5.485 1.00 97.19 98 VAL A O 1
ATOM 742 N N . ASP A 1 99 ? -2.533 -6.027 6.522 1.00 97.69 99 ASP A N 1
ATOM 743 C CA . ASP A 1 99 ? -3.515 -6.899 7.155 1.00 97.69 99 ASP A CA 1
ATOM 744 C C . ASP A 1 99 ? -3.839 -6.367 8.553 1.00 97.69 99 ASP A C 1
ATOM 746 O O . ASP A 1 99 ? -2.975 -6.298 9.428 1.00 97.69 99 ASP A O 1
ATOM 750 N N . THR A 1 100 ? -5.105 -6.004 8.758 1.00 96.00 100 THR A N 1
ATOM 751 C CA . THR A 1 100 ? -5.626 -5.449 10.016 1.00 96.00 100 THR A CA 1
ATOM 752 C C . THR A 1 100 ? -6.768 -6.302 10.572 1.00 96.00 100 THR A C 1
ATOM 754 O O . THR A 1 100 ? -7.272 -7.233 9.926 1.00 96.00 100 THR A O 1
ATOM 757 N N . THR A 1 101 ? -7.263 -5.952 11.760 1.00 94.75 101 THR A N 1
ATOM 758 C CA . THR A 1 101 ? -8.500 -6.528 12.308 1.00 94.75 101 THR A CA 1
ATOM 759 C C . THR A 1 101 ? -9.723 -6.236 11.429 1.00 94.75 101 THR A C 1
ATOM 761 O O . THR A 1 101 ? -10.604 -7.089 11.343 1.00 94.75 101 THR A O 1
ATOM 764 N N . ALA A 1 102 ? -9.748 -5.123 10.688 1.00 94.31 102 ALA A N 1
ATOM 765 C CA . ALA A 1 102 ? -10.824 -4.773 9.755 1.00 94.31 102 ALA A CA 1
ATOM 766 C C . ALA A 1 102 ? -10.721 -5.476 8.382 1.00 94.31 102 ALA A C 1
ATOM 768 O O . ALA A 1 102 ? -11.653 -5.412 7.580 1.00 94.31 102 ALA A O 1
ATOM 769 N N . GLY A 1 103 ? -9.610 -6.168 8.112 1.00 96.12 103 GLY A N 1
ATOM 770 C CA . GLY A 1 103 ? -9.327 -6.837 6.840 1.00 96.12 103 GLY A CA 1
ATOM 771 C C . GLY A 1 103 ? -8.044 -6.326 6.182 1.00 96.12 103 GLY A C 1
ATOM 772 O O . GLY A 1 103 ? -7.292 -5.549 6.774 1.00 96.12 103 GLY A O 1
ATOM 773 N N . ARG A 1 104 ? -7.795 -6.782 4.955 1.00 97.81 104 ARG A N 1
ATOM 774 C CA . ARG A 1 104 ? -6.663 -6.374 4.122 1.00 97.81 104 ARG A CA 1
ATOM 775 C C . ARG A 1 104 ? -6.945 -5.047 3.427 1.00 97.81 104 ARG A C 1
ATOM 777 O O . ARG A 1 104 ? -7.943 -4.916 2.711 1.00 97.81 104 ARG A O 1
ATOM 784 N N . VAL A 1 105 ? -6.032 -4.104 3.602 1.00 96.94 105 VAL A N 1
ATOM 785 C CA . VAL A 1 105 ? -6.028 -2.773 2.991 1.00 96.94 105 VAL A CA 1
ATOM 786 C C . VAL A 1 105 ? -4.854 -2.683 2.023 1.00 96.94 105 VAL A C 1
ATOM 788 O O . VAL A 1 105 ? -3.752 -3.133 2.333 1.00 96.94 105 VAL A O 1
ATOM 791 N N . LEU A 1 106 ? -5.096 -2.109 0.851 1.00 97.75 106 LEU A N 1
ATOM 79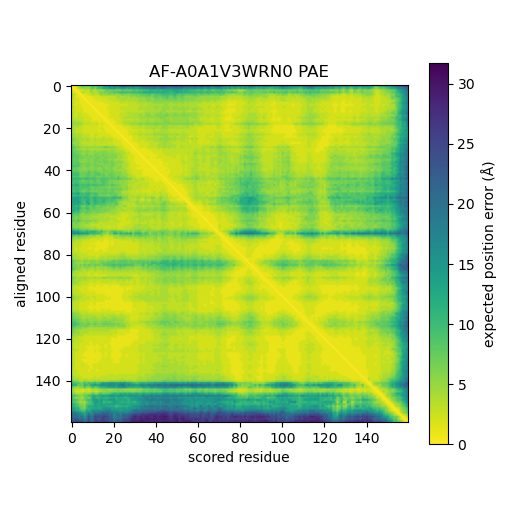2 C CA . LEU A 1 106 ? -4.069 -1.749 -0.117 1.00 97.75 106 LEU A CA 1
ATOM 793 C C . LEU A 1 106 ? -3.850 -0.238 -0.057 1.00 97.75 106 LEU A C 1
ATOM 795 O O . LEU A 1 106 ? -4.819 0.517 -0.094 1.00 97.75 106 LEU A O 1
ATOM 799 N N . VAL A 1 107 ? -2.593 0.190 0.028 1.00 96.06 107 VAL A N 1
ATOM 800 C CA . VAL A 1 107 ? -2.202 1.604 0.001 1.00 96.06 107 VAL A CA 1
ATOM 801 C C . VAL A 1 107 ? -1.314 1.826 -1.212 1.00 96.06 107 VAL A C 1
ATOM 803 O O . VAL A 1 107 ? -0.121 1.527 -1.176 1.00 96.06 107 VAL A O 1
ATOM 806 N N . SER A 1 108 ? -1.905 2.301 -2.305 1.00 96.88 108 SER A N 1
ATOM 807 C CA . SER A 1 108 ? -1.225 2.456 -3.592 1.00 96.88 108 SER A CA 1
ATOM 808 C C . SER A 1 108 ? -0.912 3.920 -3.896 1.00 96.88 108 SER A C 1
ATOM 810 O O . SER A 1 108 ? -1.821 4.755 -3.809 1.00 96.88 108 SER A O 1
ATOM 812 N N . PRO A 1 109 ? 0.333 4.252 -4.278 1.00 95.31 109 PRO A N 1
ATOM 813 C CA . PRO A 1 109 ? 0.682 5.603 -4.678 1.00 95.31 109 PRO A CA 1
ATOM 814 C C . PRO A 1 109 ? 0.228 5.889 -6.114 1.00 95.31 109 PRO A C 1
ATOM 816 O O . PRO A 1 109 ? 0.278 5.030 -6.992 1.00 95.31 109 PRO A O 1
ATOM 819 N N . SER A 1 110 ? -0.161 7.132 -6.366 1.00 93.81 110 SER A N 1
ATOM 820 C CA . SER A 1 110 ? -0.426 7.669 -7.701 1.00 93.81 110 SER A CA 1
ATOM 821 C C . SER A 1 110 ? 0.033 9.125 -7.774 1.00 93.81 110 SER A C 1
ATOM 823 O O . SER A 1 110 ? 0.145 9.791 -6.743 1.00 93.81 110 SER A O 1
ATOM 825 N N . ARG A 1 111 ? 0.326 9.629 -8.977 1.00 92.00 111 ARG A N 1
ATOM 826 C CA . ARG A 1 111 ? 0.587 11.061 -9.177 1.00 92.00 111 ARG A CA 1
ATOM 827 C C . ARG A 1 111 ? -0.714 11.782 -9.502 1.00 92.00 111 ARG A C 1
ATOM 829 O O . ARG A 1 111 ? -1.415 11.396 -10.436 1.00 92.00 111 ARG A O 1
ATOM 836 N N . ALA A 1 112 ? -1.004 12.841 -8.758 1.00 91.00 112 ALA A N 1
ATOM 837 C CA . ALA A 1 112 ? -2.043 13.795 -9.110 1.00 91.00 112 ALA A CA 1
ATOM 838 C C . ALA A 1 112 ? -1.626 14.647 -10.326 1.00 91.00 112 ALA A C 1
ATOM 840 O O . ALA A 1 112 ? -0.474 14.626 -10.768 1.00 91.00 112 ALA A O 1
ATOM 841 N N . PHE A 1 113 ? -2.577 15.403 -10.883 1.00 89.75 113 PHE A N 1
ATOM 842 C CA . PHE A 1 113 ? -2.362 16.236 -12.075 1.00 89.75 113 PHE A CA 1
ATOM 843 C C . PHE A 1 113 ? -1.309 17.339 -11.870 1.00 89.75 113 PHE A C 1
ATOM 845 O O . PHE A 1 113 ? -0.691 17.788 -12.830 1.00 89.75 113 PHE A O 1
ATOM 852 N N . ASP A 1 114 ? -1.118 17.775 -10.626 1.00 90.62 114 ASP A N 1
ATOM 853 C CA . ASP A 1 114 ? -0.121 18.759 -10.200 1.00 90.62 114 ASP A CA 1
ATOM 854 C C . ASP A 1 114 ? 1.252 18.128 -9.899 1.00 90.62 114 ASP A C 1
ATOM 856 O O . ASP A 1 114 ? 2.202 18.828 -9.553 1.00 90.62 114 ASP A O 1
ATOM 860 N N . GLY A 1 115 ? 1.371 16.807 -10.063 1.00 91.38 115 GLY A N 1
ATOM 861 C CA . GLY A 1 115 ? 2.581 16.041 -9.802 1.00 91.38 115 GLY A CA 1
ATOM 862 C C . GLY A 1 115 ? 2.771 15.635 -8.342 1.00 91.38 115 GLY A C 1
ATOM 863 O O . GLY A 1 115 ? 3.747 14.937 -8.056 1.00 91.38 115 GLY A O 1
ATOM 864 N N . GLU A 1 116 ? 1.875 16.012 -7.422 1.00 93.31 116 GLU A N 1
ATOM 865 C CA . GLU A 1 116 ? 1.961 15.551 -6.037 1.00 93.31 116 GLU A CA 1
ATOM 866 C C . GLU A 1 116 ? 1.648 14.051 -5.933 1.00 93.31 116 GLU A C 1
ATOM 868 O O . GLU A 1 116 ? 0.759 13.517 -6.602 1.00 93.31 116 GLU A O 1
ATOM 873 N N . TRP A 1 117 ? 2.379 13.353 -5.061 1.00 94.75 117 TRP A N 1
ATOM 874 C CA . TRP A 1 117 ? 2.073 11.966 -4.729 1.00 94.75 117 TRP A CA 1
ATOM 875 C C . TRP A 1 117 ? 0.842 11.889 -3.829 1.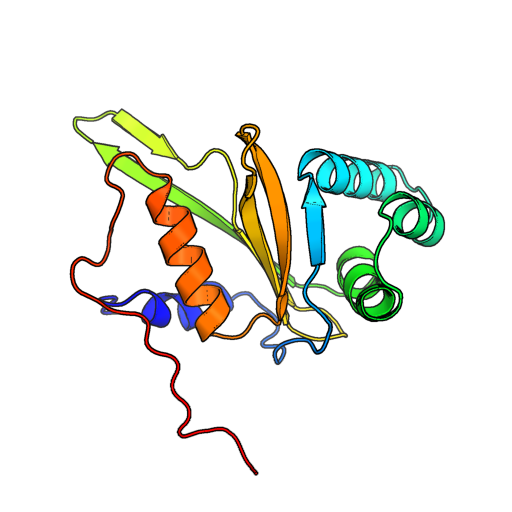00 94.75 117 TRP A C 1
ATOM 877 O O . TRP A 1 117 ? 0.759 12.558 -2.795 1.00 94.75 117 TRP A O 1
ATOM 887 N N . VAL A 1 118 ? -0.082 11.013 -4.199 1.00 94.50 118 VAL A N 1
ATOM 888 C CA . VAL A 1 118 ? -1.318 10.715 -3.481 1.00 94.50 118 VAL A CA 1
ATOM 889 C C . VAL A 1 118 ? -1.328 9.236 -3.119 1.00 94.50 118 VAL A C 1
ATOM 891 O O . VAL A 1 118 ? -1.114 8.382 -3.978 1.00 94.50 118 VAL A O 1
ATOM 894 N N . SER A 1 119 ? -1.598 8.937 -1.852 1.00 93.06 119 SER A N 1
ATOM 895 C CA . SER A 1 119 ? -1.844 7.581 -1.371 1.00 93.06 119 SER A CA 1
ATOM 896 C C . SER A 1 119 ? -3.337 7.290 -1.435 1.00 93.06 119 SER A C 1
ATOM 898 O O . SER A 1 119 ? -4.130 7.978 -0.788 1.00 93.06 119 SER A O 1
ATOM 900 N N . THR A 1 120 ? -3.714 6.257 -2.181 1.00 94.31 120 THR A N 1
ATOM 901 C CA . THR A 1 120 ? -5.089 5.755 -2.248 1.00 94.31 120 THR A CA 1
ATOM 902 C C . THR A 1 120 ? -5.219 4.500 -1.399 1.00 94.31 120 THR A C 1
ATOM 904 O O . THR A 1 120 ? -4.437 3.562 -1.546 1.00 94.31 120 THR A O 1
ATOM 907 N N . PHE A 1 121 ? -6.207 4.494 -0.510 1.00 94.50 121 PHE A N 1
ATOM 908 C CA . PHE A 1 121 ? -6.540 3.389 0.376 1.00 94.50 121 PHE A CA 1
ATOM 909 C C . PHE A 1 121 ? -7.753 2.659 -0.180 1.00 94.50 121 PHE A C 1
ATOM 911 O O . PHE A 1 121 ? -8.839 3.231 -0.250 1.00 94.50 121 PHE A O 1
ATOM 918 N N . SER A 1 122 ? -7.585 1.388 -0.527 1.00 96.25 122 SER A N 1
ATOM 919 C CA . SER A 1 122 ? -8.644 0.569 -1.117 1.00 96.25 122 SER A CA 1
ATOM 920 C C . SER A 1 122 ? -8.717 -0.826 -0.483 1.00 96.25 122 SER A C 1
ATOM 922 O O . SER A 1 122 ? -7.774 -1.276 0.184 1.00 96.25 122 SER A O 1
ATOM 924 N N . PRO A 1 123 ? -9.840 -1.550 -0.649 1.00 96.81 123 PRO A N 1
ATOM 925 C CA . PRO A 1 123 ? -9.914 -2.966 -0.309 1.00 96.81 123 PRO A CA 1
ATOM 926 C C . PRO A 1 123 ? -8.806 -3.775 -0.994 1.00 96.81 123 PRO A C 1
ATOM 928 O O . PRO A 1 123 ? -8.718 -3.811 -2.223 1.00 96.81 123 PRO A O 1
ATOM 931 N N . GLY A 1 124 ? -7.992 -4.492 -0.214 1.00 97.31 124 GLY A N 1
ATOM 932 C CA . GLY A 1 124 ? -6.854 -5.265 -0.725 1.00 97.31 124 GLY A CA 1
ATOM 933 C C . GLY A 1 124 ? -7.241 -6.590 -1.377 1.00 97.31 124 GLY A C 1
ATOM 934 O O . GLY A 1 124 ? -6.837 -7.664 -0.935 1.00 97.31 124 GLY A O 1
ATOM 935 N N . THR A 1 125 ? -8.062 -6.513 -2.422 1.00 97.25 125 THR A N 1
ATOM 936 C CA . THR A 1 125 ? -8.401 -7.647 -3.287 1.00 97.25 125 THR A CA 1
ATOM 937 C C . THR A 1 125 ? -7.199 -8.049 -4.137 1.00 97.25 125 THR A C 1
ATOM 939 O O . THR A 1 125 ? -6.399 -7.201 -4.519 1.00 97.25 125 THR A O 1
ATOM 942 N N . ALA A 1 126 ? -7.107 -9.328 -4.516 1.00 95.94 126 ALA A N 1
ATOM 943 C CA . ALA A 1 126 ? -6.029 -9.799 -5.389 1.00 95.94 126 ALA A CA 1
ATOM 944 C C . ALA A 1 126 ? -5.966 -9.030 -6.721 1.00 95.94 126 ALA A C 1
ATOM 946 O O . ALA A 1 126 ? -4.882 -8.732 -7.213 1.00 95.94 126 ALA A O 1
ATOM 947 N N . PHE A 1 127 ? -7.126 -8.660 -7.277 1.00 95.00 127 PHE A N 1
ATOM 948 C CA . PHE A 1 127 ? -7.195 -7.849 -8.489 1.00 95.00 127 PHE A CA 1
ATOM 949 C C . PHE A 1 127 ? -6.623 -6.442 -8.276 1.00 95.00 127 PHE A C 1
ATOM 951 O O . PHE A 1 127 ? -5.764 -6.024 -9.045 1.00 95.00 127 PHE A O 1
ATOM 958 N N . ALA A 1 128 ? -7.051 -5.738 -7.221 1.00 96.12 128 ALA A N 1
ATOM 959 C CA . ALA A 1 128 ? -6.539 -4.404 -6.904 1.00 96.12 128 ALA A CA 1
ATOM 960 C C . ALA A 1 128 ? -5.028 -4.431 -6.629 1.00 96.12 128 ALA A C 1
ATOM 962 O O . ALA A 1 128 ? -4.296 -3.582 -7.127 1.00 96.12 128 ALA A O 1
ATOM 963 N N . THR A 1 129 ? -4.544 -5.446 -5.905 1.00 96.94 129 THR A N 1
ATOM 964 C CA . THR A 1 129 ? -3.113 -5.636 -5.650 1.00 96.94 129 THR A CA 1
ATOM 965 C C . THR A 1 129 ? -2.329 -5.850 -6.945 1.00 96.94 129 THR A C 1
ATOM 967 O O . THR A 1 129 ? -1.313 -5.192 -7.138 1.00 96.94 129 THR A O 1
ATOM 970 N N . ALA A 1 130 ? -2.805 -6.708 -7.853 1.00 95.88 130 ALA A N 1
ATOM 971 C CA . ALA A 1 130 ? -2.152 -6.936 -9.144 1.00 95.88 130 ALA A CA 1
ATOM 972 C C . ALA A 1 130 ? -2.069 -5.651 -9.990 1.00 95.88 130 ALA A C 1
ATOM 974 O O . ALA A 1 130 ? -1.009 -5.343 -10.529 1.00 95.88 130 ALA A O 1
ATOM 975 N N . VAL A 1 131 ? -3.158 -4.872 -10.042 1.00 95.00 131 VAL A N 1
ATOM 976 C CA . VAL A 1 131 ? -3.194 -3.577 -10.746 1.00 95.00 131 VAL A CA 1
ATOM 977 C C . VAL A 1 131 ? -2.203 -2.589 -10.131 1.00 95.00 131 VAL A C 1
ATOM 979 O O . VAL A 1 131 ? -1.448 -1.946 -10.855 1.00 95.00 131 VAL A O 1
ATOM 982 N N . ALA A 1 132 ? -2.161 -2.482 -8.803 1.00 96.31 132 ALA A N 1
ATOM 983 C CA . ALA A 1 132 ? -1.253 -1.560 -8.129 1.00 96.31 132 ALA A CA 1
ATOM 984 C C . ALA A 1 132 ? 0.227 -1.933 -8.322 1.00 96.31 132 ALA A C 1
ATOM 986 O O . ALA A 1 132 ? 1.070 -1.045 -8.408 1.00 96.31 132 ALA A O 1
ATOM 987 N N . ILE A 1 133 ? 0.554 -3.224 -8.427 1.00 95.19 133 ILE A N 1
ATOM 988 C CA . ILE A 1 133 ? 1.915 -3.683 -8.749 1.00 95.19 133 ILE A CA 1
ATOM 989 C C . ILE A 1 133 ? 2.297 -3.285 -10.175 1.00 95.19 133 ILE A C 1
ATOM 991 O O . ILE A 1 133 ? 3.387 -2.759 -10.387 1.00 95.19 133 ILE A O 1
ATOM 995 N N . GLU A 1 134 ? 1.406 -3.502 -11.144 1.00 93.69 134 GLU A N 1
ATOM 996 C CA . GLU A 1 134 ? 1.639 -3.091 -12.531 1.00 93.69 134 GLU A CA 1
ATOM 997 C C . GLU A 1 134 ? 1.863 -1.574 -12.624 1.00 93.69 134 GLU A C 1
ATOM 999 O O . GLU A 1 134 ? 2.827 -1.120 -13.240 1.00 93.69 134 GLU A O 1
ATOM 1004 N N . GLN A 1 135 ? 1.040 -0.787 -11.926 1.00 93.31 135 GLN A N 1
ATOM 1005 C CA . GLN A 1 135 ? 1.195 0.667 -11.842 1.00 93.31 135 GLN A CA 1
ATOM 1006 C C . GLN A 1 135 ? 2.494 1.086 -11.144 1.00 93.31 135 GLN A C 1
ATOM 1008 O O . GLN A 1 135 ? 3.123 2.053 -11.567 1.00 93.31 135 GLN A O 1
ATOM 1013 N N . LEU A 1 136 ? 2.924 0.370 -10.101 1.00 94.94 136 LEU A N 1
ATOM 1014 C CA . LEU A 1 136 ? 4.199 0.629 -9.433 1.00 94.94 136 LEU A CA 1
ATOM 1015 C C . LEU A 1 136 ? 5.369 0.417 -10.402 1.00 94.94 136 LEU A C 1
ATOM 1017 O O . LEU A 1 136 ? 6.200 1.312 -10.547 1.00 94.94 136 LEU A O 1
ATOM 1021 N N . ILE A 1 137 ? 5.396 -0.720 -11.103 1.00 94.06 137 ILE A N 1
ATOM 1022 C CA . ILE A 1 137 ? 6.421 -1.064 -12.103 1.00 94.06 137 ILE A CA 1
ATOM 1023 C C . ILE A 1 137 ? 6.442 -0.043 -13.247 1.00 94.06 137 ILE A C 1
ATOM 1025 O O . ILE A 1 137 ? 7.520 0.318 -13.716 1.00 94.06 137 ILE A O 1
ATOM 1029 N N . ALA A 1 138 ? 5.282 0.488 -13.645 1.00 92.31 138 ALA A N 1
ATOM 1030 C CA . ALA A 1 138 ? 5.177 1.515 -14.680 1.00 92.31 138 ALA A CA 1
ATOM 1031 C C . ALA A 1 138 ? 5.880 2.841 -14.337 1.00 92.31 138 ALA A C 1
ATOM 1033 O O . ALA A 1 138 ? 6.126 3.644 -15.235 1.00 92.31 138 ALA A O 1
ATOM 1034 N N . ASN A 1 139 ? 6.249 3.066 -13.070 1.00 91.56 139 ASN A N 1
ATOM 1035 C CA . ASN A 1 139 ? 7.076 4.210 -12.674 1.00 91.56 139 ASN A CA 1
ATOM 1036 C C . ASN A 1 139 ? 8.579 3.990 -12.924 1.00 91.56 139 ASN A C 1
ATOM 1038 O O . ASN A 1 139 ? 9.362 4.923 -12.749 1.00 91.56 139 ASN A O 1
ATOM 1042 N N . LEU A 1 140 ? 9.005 2.783 -13.308 1.00 92.62 140 LEU A N 1
ATOM 1043 C CA . LEU A 1 140 ? 10.387 2.516 -13.699 1.00 92.62 140 LEU A CA 1
ATOM 1044 C C . LEU A 1 140 ? 10.645 2.964 -15.147 1.00 92.62 140 LEU A C 1
ATOM 1046 O O . LEU A 1 140 ? 9.738 2.897 -15.976 1.00 92.62 140 LEU A O 1
ATOM 1050 N N . PRO A 1 141 ? 11.893 3.321 -15.505 1.00 89.31 141 PRO A N 1
ATOM 1051 C CA . PRO A 1 141 ? 12.253 3.698 -16.876 1.00 89.31 141 PRO A CA 1
ATOM 1052 C C . PRO A 1 141 ? 11.916 2.649 -17.951 1.00 89.31 141 PRO A C 1
ATOM 1054 O O . PRO A 1 141 ? 11.716 3.003 -19.111 1.00 89.31 141 PRO A O 1
ATOM 1057 N N . GLU A 1 142 ? 11.878 1.363 -17.589 1.00 81.31 142 GLU A N 1
ATOM 1058 C CA . GLU A 1 142 ? 11.533 0.254 -18.496 1.00 81.31 142 GLU A CA 1
ATOM 1059 C C . GLU A 1 142 ? 10.018 0.011 -18.609 1.00 81.31 142 GLU A C 1
ATOM 1061 O O . GLU A 1 142 ? 9.559 -0.607 -19.566 1.00 81.31 142 GLU A O 1
ATOM 1066 N N . GLY A 1 143 ? 9.234 0.528 -17.659 1.00 75.81 143 GLY A N 1
ATOM 1067 C CA . GLY A 1 143 ? 7.776 0.627 -17.705 1.00 75.81 143 GLY A CA 1
ATOM 1068 C C . GLY A 1 143 ? 6.972 -0.673 -17.576 1.00 75.81 143 GLY A C 1
ATOM 1069 O O . GLY A 1 143 ? 5.860 -0.624 -17.060 1.00 75.81 143 GLY A O 1
ATOM 1070 N N . GLN A 1 144 ? 7.454 -1.832 -18.038 1.00 83.69 144 GLN A N 1
ATOM 1071 C CA . GLN A 1 144 ? 6.657 -3.070 -18.035 1.00 83.69 144 GLN A CA 1
ATOM 1072 C C . GLN A 1 144 ? 7.515 -4.323 -17.849 1.00 83.69 144 GLN A C 1
ATOM 1074 O O . GLN A 1 144 ? 8.455 -4.558 -18.600 1.00 83.69 144 GLN A O 1
ATOM 1079 N N . TRP A 1 145 ? 7.135 -5.171 -16.889 1.00 89.75 145 TRP A N 1
ATOM 1080 C CA . TRP A 1 145 ? 7.723 -6.509 -16.713 1.00 89.75 145 TRP A CA 1
ATOM 1081 C C . TRP A 1 145 ? 6.928 -7.617 -17.419 1.00 89.75 145 TRP A C 1
ATOM 1083 O O . TRP A 1 145 ? 7.499 -8.647 -17.761 1.00 89.75 145 TRP A O 1
ATOM 1093 N N . PHE A 1 146 ? 5.631 -7.403 -17.672 1.00 88.44 146 PHE A N 1
ATOM 1094 C CA . PHE A 1 146 ? 4.711 -8.410 -18.222 1.00 88.44 146 PHE A CA 1
ATOM 1095 C C . PHE A 1 146 ? 4.041 -7.914 -19.518 1.00 88.44 146 PHE A C 1
ATOM 1097 O O . PHE A 1 146 ? 2.849 -7.595 -19.524 1.00 88.44 146 PHE A O 1
ATOM 1104 N N . PRO A 1 147 ? 4.786 -7.786 -20.631 1.00 81.62 147 PRO A N 1
ATOM 1105 C CA . PRO A 1 147 ? 4.238 -7.247 -21.870 1.00 81.62 147 PRO A CA 1
ATOM 1106 C C . PRO A 1 147 ? 3.127 -8.148 -22.430 1.00 81.62 147 PRO A C 1
ATOM 1108 O O . PRO A 1 147 ? 3.287 -9.359 -22.556 1.00 81.62 147 PRO A O 1
ATOM 1111 N N . GLY A 1 148 ? 1.999 -7.544 -22.811 1.00 76.62 148 GLY A N 1
ATOM 1112 C CA . GLY A 1 148 ? 0.890 -8.242 -23.473 1.00 76.62 148 GLY A CA 1
ATOM 1113 C C . GLY A 1 148 ? -0.107 -8.942 -22.544 1.00 76.62 148 GLY A C 1
ATOM 1114 O O . GLY A 1 148 ? -1.142 -9.399 -23.031 1.00 76.62 148 GLY A O 1
ATOM 1115 N N . GLN A 1 149 ? 0.138 -8.969 -21.231 1.00 79.25 149 GLN A N 1
ATOM 1116 C CA . GLN A 1 149 ? -0.857 -9.430 -20.263 1.00 79.25 149 GLN A CA 1
ATOM 1117 C C . GLN A 1 149 ? -1.892 -8.333 -20.001 1.00 79.25 149 GLN A C 1
ATOM 1119 O O . GLN A 1 149 ? -1.553 -7.165 -19.826 1.00 79.25 149 GLN A O 1
ATOM 1124 N N . ARG A 1 150 ? -3.181 -8.694 -19.995 1.00 74.31 150 ARG A N 1
ATOM 1125 C CA . ARG A 1 150 ? -4.270 -7.782 -19.612 1.00 74.31 150 ARG A CA 1
ATOM 1126 C C . ARG A 1 150 ? -4.905 -8.262 -18.321 1.00 74.31 150 ARG A C 1
ATOM 1128 O O . ARG A 1 150 ? -5.581 -9.293 -18.304 1.00 74.31 150 ARG A O 1
ATOM 1135 N N . LEU A 1 151 ? -4.787 -7.458 -17.268 1.00 79.12 151 LEU A N 1
ATOM 1136 C CA . LEU A 1 151 ? -5.526 -7.688 -16.033 1.00 79.12 151 LEU A CA 1
ATOM 1137 C C . LEU A 1 151 ? -7.036 -7.573 -16.297 1.00 79.12 151 LEU A C 1
ATOM 1139 O O . LEU A 1 151 ? -7.581 -6.491 -16.496 1.00 79.12 151 LEU A O 1
ATOM 1143 N N . SER A 1 152 ? -7.734 -8.707 -16.275 1.00 75.44 152 SER A N 1
ATOM 1144 C CA . SER A 1 152 ? -9.183 -8.802 -16.504 1.00 75.44 152 SER A CA 1
ATOM 1145 C C . SER A 1 152 ? -9.899 -9.299 -15.254 1.00 75.44 152 SER A C 1
ATOM 1147 O O . SER A 1 152 ? -9.638 -10.404 -14.780 1.00 75.44 152 SER A O 1
ATOM 1149 N N . ARG A 1 153 ? -10.759 -8.479 -14.647 1.00 71.38 153 ARG A N 1
ATOM 1150 C CA . ARG A 1 153 ? -11.464 -8.879 -13.422 1.00 71.38 153 ARG A CA 1
ATOM 1151 C C . ARG A 1 153 ? -12.263 -10.162 -13.680 1.00 71.38 153 ARG A C 1
ATOM 1153 O O . ARG A 1 153 ? -13.059 -10.207 -14.612 1.00 71.38 153 ARG A O 1
ATOM 1160 N N . ASP A 1 154 ? -12.026 -11.187 -12.867 1.00 69.75 154 ASP A N 1
ATOM 1161 C CA . ASP A 1 154 ? -12.787 -12.431 -12.933 1.00 69.75 154 ASP A CA 1
ATOM 1162 C C . ASP A 1 154 ? -14.065 -12.273 -12.101 1.00 69.75 154 ASP A C 1
ATOM 1164 O O . ASP A 1 154 ? -14.009 -11.984 -10.904 1.00 69.75 154 ASP A O 1
ATOM 1168 N N . PHE A 1 155 ? -15.214 -12.409 -12.758 1.00 68.94 155 PHE A N 1
ATOM 1169 C CA . PHE A 1 155 ? -16.536 -12.292 -12.141 1.00 68.94 155 PHE A CA 1
ATOM 1170 C C . PHE A 1 155 ? -17.154 -13.651 -11.783 1.00 68.94 155 PHE A C 1
ATOM 1172 O O . PHE A 1 155 ? -18.239 -13.690 -11.209 1.00 68.94 155 PHE A O 1
ATOM 1179 N N . SER A 1 156 ? -16.483 -14.767 -12.084 1.00 68.69 156 SER A N 1
ATOM 1180 C CA . SER A 1 156 ? -17.034 -16.119 -11.907 1.00 68.69 156 SER A CA 1
ATOM 1181 C C . SER A 1 156 ? -17.203 -16.559 -10.444 1.00 68.69 156 SER A C 1
ATOM 1183 O O . SER A 1 156 ? -17.900 -17.536 -10.179 1.00 68.69 156 SER A O 1
ATOM 1185 N N . GLY A 1 157 ? -16.609 -15.835 -9.487 1.00 53.16 157 GLY A N 1
ATOM 1186 C CA . GLY A 1 157 ? -16.591 -16.197 -8.064 1.00 53.16 157 GLY A CA 1
ATOM 1187 C C . GLY A 1 157 ? -17.450 -15.343 -7.123 1.00 53.16 157 GLY A C 1
ATOM 1188 O O . GLY A 1 157 ? -17.319 -15.498 -5.910 1.00 53.16 157 GLY A O 1
ATOM 1189 N N . GLN A 1 158 ? -18.282 -14.420 -7.620 1.00 38.41 158 GLN A N 1
ATOM 1190 C CA . GLN A 1 158 ? -19.103 -13.558 -6.755 1.00 38.41 158 GLN A CA 1
ATOM 1191 C C . GLN A 1 158 ? -20.480 -14.207 -6.493 1.00 38.41 158 GLN A C 1
ATOM 1193 O O . GLN A 1 158 ? -21.255 -14.343 -7.439 1.00 38.41 158 GLN A O 1
ATOM 1198 N N . PRO A 1 159 ? -20.809 -14.631 -5.253 1.00 43.91 159 PRO A N 1
ATOM 1199 C CA . PRO A 1 159 ? -22.148 -15.133 -4.955 1.00 43.91 159 PRO A CA 1
ATOM 1200 C C . PRO A 1 159 ? -23.179 -14.004 -5.096 1.00 43.91 159 PRO A C 1
ATOM 1202 O O . PRO A 1 159 ? -22.878 -12.848 -4.783 1.00 43.91 159 PRO A O 1
ATOM 1205 N N . SER A 1 160 ? -24.357 -14.371 -5.612 1.00 44.06 160 SER A N 1
ATOM 1206 C CA . SER A 1 160 ? -25.532 -13.507 -5.807 1.00 44.06 160 SER A CA 1
ATOM 1207 C C . SER A 1 160 ? -26.073 -12.933 -4.502 1.00 44.06 160 SER A C 1
ATOM 1209 O O . SER A 1 160 ? -26.002 -13.647 -3.475 1.00 44.06 160 SER A O 1
#

Radius of gyration: 16.56 Å; Cα contacts (8 Å, |Δi|>4): 265; chains: 1; bounding box: 50×39×44 Å

Sequence (160 aa):
MDIDDPRALVPVLGVGLSQRPPARFEEFSMPMRVGARADERLRSGAPLEEVLDYLGIPTSARPVVEAVFSGPRSYVEIVAGCNRDGQHTTTDVGLSIVDTTAGRVLVSPSRAFDGEWVSTFSPGTAFATAVAIEQLIANLPEGQWFPGQRLSRDFSGQPS

pLDDT: mean 88.66, std 9.93, range [38.41, 97.88]

InterPro domains:
  IPR025734 EspG family [PF14011] (6-134)

Secondary structure (DSSP, 8-state):
----SGGGHHHHHHTTS--PPBP-S--EEEEHHHHHHHHHHHHTT--HHHHHHHHT--TTTHHHHHHHHHS--EEEEE--EEEETTEEEE-SS-EEEEEETTEEEEEEEEE-TTS-EEEEEEE--HHHHHHHHHHHHTTSTT--SSTT-------TT---